Protein AF-A0A431IR81-F1 (afdb_monomer)

Foldseek 3Di:
DVVVVVVVVLVCQQQWDWDWDWDWDDDDPDTDTDTDTDTHHHDPVSVLVVCCVVPVVPRPPDDPDDPPDDPVRVVVVVVVVVVVVVVVVPDDD

Secondary structure (DSSP, 8-sta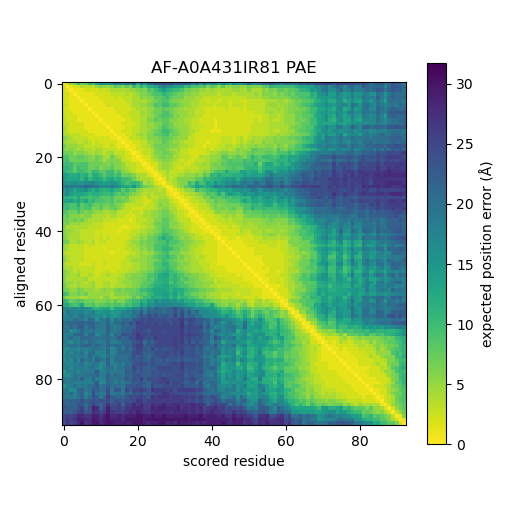te):
-HHHHHHHHHHHHHH-EEEEEEEEEEETTEEEEEEEEEEEPPPHHHHHHHHHHH-HHHH-SS--PPP---HHHHHHHHHHHHHHHHHHHT---

Radius of gyration: 28.78 Å; Cα contacts (8 Å, |Δi|>4): 74; chains: 1; bounding box: 47×33×90 Å

Mean predicted aligned error: 11.79 Å

Sequence (93 aa):
MADARVEKSLYLRACGYECDEVDIRTVGTKIVKTPIRKRYPPDVVACIFWLKNRRPDIWRDKREEAPNLTPEEAAREAQEAVQRARATSAAPS

Structure (mmCIF, N/CA/C/O backbone):
data_AF-A0A431IR81-F1
#
_entry.id   AF-A0A431IR81-F1
#
loop_
_atom_site.group_PDB
_atom_site.id
_atom_site.type_symbol
_atom_site.label_atom_id
_atom_site.label_alt_id
_atom_site.label_comp_id
_atom_site.label_asym_id
_atom_site.label_entity_id
_atom_site.label_seq_id
_atom_site.pdbx_PDB_ins_code
_atom_site.Cartn_x
_atom_site.Cartn_y
_atom_site.Cartn_z
_atom_site.occupancy
_atom_site.B_iso_or_equiv
_atom_site.auth_seq_id
_atom_site.auth_comp_id
_atom_site.auth_asym_id
_atom_site.auth_atom_id
_atom_site.pdbx_PDB_model_num
ATOM 1 N N . MET A 1 1 ? -11.377 -16.091 -2.712 1.00 70.56 1 MET A N 1
ATOM 2 C CA . MET A 1 1 ? -12.066 -15.116 -1.821 1.00 70.56 1 MET A CA 1
ATOM 3 C C . MET A 1 1 ? -11.164 -14.528 -0.728 1.00 70.56 1 MET A C 1
ATOM 5 O O . MET A 1 1 ? -11.524 -13.490 -0.185 1.00 70.56 1 MET A O 1
ATOM 9 N N . ALA A 1 2 ? -10.007 -15.125 -0.412 1.00 83.62 2 ALA A N 1
ATOM 10 C CA . ALA A 1 2 ? -9.042 -14.541 0.524 1.00 83.62 2 ALA A CA 1
ATOM 11 C C . ALA A 1 2 ? -8.288 -13.343 -0.086 1.00 83.62 2 ALA A C 1
ATOM 13 O O . ALA A 1 2 ? -8.239 -12.283 0.533 1.00 83.62 2 ALA A O 1
ATOM 14 N N . ASP A 1 3 ? -7.820 -13.472 -1.330 1.00 89.69 3 ASP A N 1
ATOM 15 C CA . ASP A 1 3 ? -6.995 -12.449 -1.995 1.00 89.69 3 ASP A CA 1
ATOM 16 C C . ASP A 1 3 ? -7.712 -11.102 -2.108 1.00 89.69 3 ASP A C 1
ATOM 18 O O . ASP A 1 3 ? -7.184 -10.080 -1.688 1.00 89.69 3 ASP A O 1
ATOM 22 N N . ALA A 1 4 ? -8.984 -11.103 -2.520 1.00 91.19 4 ALA A N 1
ATOM 23 C CA . ALA A 1 4 ? -9.795 -9.886 -2.605 1.00 91.19 4 ALA A CA 1
ATOM 24 C C . ALA A 1 4 ? -9.937 -9.143 -1.257 1.00 91.19 4 ALA A C 1
ATOM 26 O O . ALA A 1 4 ? -10.033 -7.915 -1.220 1.00 91.19 4 ALA A O 1
ATOM 27 N N . ARG A 1 5 ? -9.947 -9.869 -0.127 1.00 91.62 5 ARG A N 1
ATOM 28 C CA . ARG A 1 5 ? -9.982 -9.247 1.209 1.00 91.62 5 ARG A CA 1
ATOM 29 C C . ARG A 1 5 ? -8.635 -8.626 1.557 1.00 91.62 5 ARG A C 1
ATOM 31 O O . ARG A 1 5 ? -8.608 -7.534 2.119 1.00 91.62 5 ARG A O 1
ATOM 38 N N . VAL A 1 6 ? -7.542 -9.301 1.211 1.00 90.19 6 VAL A N 1
ATOM 39 C CA . VAL A 1 6 ? -6.182 -8.782 1.400 1.00 90.19 6 VAL A CA 1
ATOM 40 C C . VAL A 1 6 ? -5.972 -7.531 0.551 1.00 90.19 6 VAL A C 1
ATOM 42 O O . VAL A 1 6 ? -5.515 -6.520 1.076 1.00 90.19 6 VAL A O 1
ATOM 45 N N . GLU A 1 7 ? -6.391 -7.548 -0.714 1.00 90.31 7 GLU A N 1
ATOM 46 C CA . GLU A 1 7 ? -6.313 -6.394 -1.614 1.00 90.31 7 GLU A CA 1
ATOM 47 C C . GLU A 1 7 ? -7.071 -5.182 -1.069 1.00 90.31 7 GLU A C 1
ATOM 49 O O . GLU A 1 7 ? -6.528 -4.077 -1.040 1.00 90.31 7 GLU A O 1
ATOM 54 N N . LYS A 1 8 ? -8.301 -5.381 -0.577 1.00 92.44 8 LYS A N 1
ATOM 55 C CA . LYS A 1 8 ? -9.092 -4.303 0.030 1.00 92.44 8 LYS A CA 1
ATOM 56 C C . LYS A 1 8 ? -8.401 -3.719 1.263 1.00 92.44 8 LYS A C 1
ATOM 58 O O . LYS A 1 8 ? -8.332 -2.500 1.401 1.00 92.44 8 LYS A O 1
ATOM 63 N N . SER A 1 9 ? -7.887 -4.571 2.148 1.00 91.38 9 SER A N 1
ATOM 64 C CA . SER A 1 9 ? -7.173 -4.133 3.353 1.00 91.38 9 SER A CA 1
ATOM 65 C C . SER A 1 9 ? -5.881 -3.386 3.016 1.00 91.38 9 SER A C 1
ATOM 67 O O . SER A 1 9 ? -5.593 -2.358 3.627 1.00 91.38 9 SER A O 1
ATOM 69 N N . LEU A 1 10 ? -5.128 -3.859 2.018 1.00 92.19 10 LEU A N 1
ATOM 70 C CA . LEU A 1 10 ? -3.908 -3.206 1.545 1.00 92.19 10 LEU A CA 1
ATOM 71 C C . LEU A 1 10 ? -4.213 -1.826 0.951 1.00 92.19 10 LEU A C 1
ATOM 73 O O . LEU A 1 10 ? -3.535 -0.857 1.283 1.00 92.19 10 LEU A O 1
ATO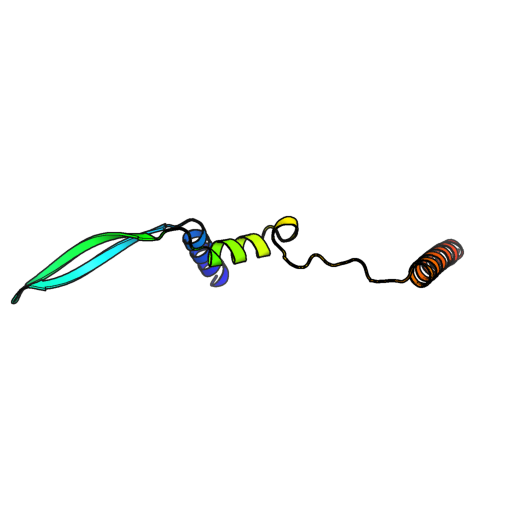M 77 N N . TYR A 1 11 ? -5.266 -1.723 0.138 1.00 91.94 11 TYR A N 1
ATOM 78 C CA . TYR A 1 11 ? -5.731 -0.457 -0.427 1.00 91.94 11 TYR A CA 1
ATOM 79 C C . TYR A 1 11 ? -6.135 0.552 0.658 1.00 91.94 11 TYR A C 1
ATOM 81 O O . TYR A 1 11 ? -5.668 1.690 0.642 1.00 91.94 11 TYR A O 1
ATOM 89 N N . LEU A 1 12 ? -6.946 0.137 1.639 1.00 93.50 12 LEU A N 1
ATOM 90 C CA . LEU A 1 12 ? -7.344 1.001 2.757 1.00 93.50 12 LEU A CA 1
ATOM 91 C C . LEU A 1 12 ? -6.129 1.510 3.537 1.00 93.50 12 LEU A C 1
ATOM 93 O O . LEU A 1 12 ? -6.064 2.682 3.896 1.00 93.50 12 LEU A O 1
ATOM 97 N N . ARG A 1 13 ? -5.139 0.646 3.766 1.00 93.88 13 ARG A N 1
ATOM 98 C CA . ARG A 1 13 ? -3.908 1.015 4.465 1.00 93.88 13 ARG A CA 1
ATOM 99 C C . ARG A 1 13 ? -3.029 1.967 3.643 1.00 93.88 13 ARG A C 1
ATOM 101 O O . ARG A 1 13 ? -2.445 2.882 4.215 1.00 93.88 13 ARG A O 1
ATOM 108 N N . ALA A 1 14 ? -2.983 1.800 2.321 1.00 92.94 14 ALA A N 1
ATOM 109 C CA . ALA A 1 14 ? -2.284 2.712 1.416 1.00 92.94 14 ALA A CA 1
ATOM 110 C C . ALA A 1 14 ? -2.941 4.105 1.369 1.00 92.94 14 ALA A C 1
ATOM 112 O O . ALA A 1 14 ? -2.246 5.112 1.377 1.00 92.94 14 ALA A O 1
ATOM 113 N N . CYS A 1 15 ? -4.273 4.198 1.371 1.00 92.81 15 CYS A N 1
ATOM 114 C CA . CYS A 1 15 ? -4.974 5.490 1.372 1.00 92.81 15 CYS A CA 1
ATOM 115 C C . CYS A 1 15 ? -5.095 6.137 2.761 1.00 92.81 15 CYS A C 1
ATOM 117 O O . CYS A 1 15 ? -5.392 7.327 2.857 1.00 92.81 15 CYS A O 1
ATOM 119 N N . GLY A 1 16 ? -4.885 5.364 3.825 1.00 93.19 16 GLY A N 1
ATOM 120 C CA . GLY A 1 16 ? -5.320 5.729 5.165 1.00 93.19 16 GLY A CA 1
ATOM 121 C C . GLY A 1 16 ? -6.819 5.474 5.342 1.00 93.19 16 GLY A C 1
ATOM 122 O O . GLY A 1 16 ? -7.619 5.578 4.410 1.00 93.19 16 GLY A O 1
ATOM 123 N N . TYR A 1 17 ? -7.209 5.110 6.558 1.00 92.75 17 TYR A N 1
ATOM 124 C CA . TYR A 1 17 ? -8.591 4.770 6.879 1.00 92.75 17 TYR A CA 1
ATOM 125 C C . TYR A 1 17 ? -8.918 5.116 8.327 1.00 92.75 17 TYR A C 1
ATOM 127 O O . TYR A 1 17 ? -8.039 5.361 9.154 1.00 92.75 17 TYR A O 1
ATOM 135 N N . GLU A 1 18 ? -10.206 5.142 8.637 1.00 92.62 18 GLU A N 1
ATOM 136 C CA . GLU A 1 18 ? -10.693 5.299 10.000 1.00 92.62 18 GLU A CA 1
ATOM 137 C C . GLU A 1 18 ? -11.313 3.988 10.460 1.00 92.62 18 GLU A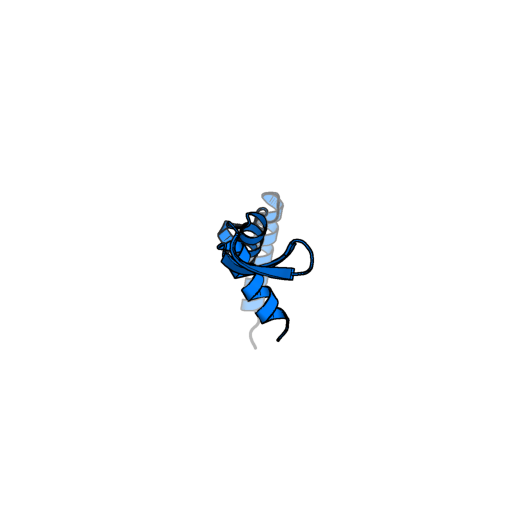 C 1
ATOM 139 O O . GLU A 1 18 ? -12.010 3.318 9.697 1.00 92.62 18 GLU A O 1
ATOM 144 N N . CYS A 1 19 ? -11.023 3.615 11.700 1.00 90.94 19 CYS A N 1
ATOM 145 C CA . CYS A 1 19 ? -11.578 2.434 12.334 1.00 90.94 19 CYS A CA 1
ATOM 146 C C . CYS A 1 19 ? -12.265 2.858 13.623 1.00 90.94 19 CYS A C 1
ATOM 148 O O . CYS A 1 19 ? -11.643 3.502 14.473 1.00 90.94 19 CYS A O 1
ATOM 150 N N . ASP A 1 20 ? -13.529 2.478 13.764 1.00 89.88 20 ASP A N 1
ATOM 151 C CA . ASP A 1 20 ? -14.231 2.608 15.029 1.00 89.88 20 ASP A CA 1
ATOM 152 C C . ASP A 1 20 ? -13.742 1.490 15.956 1.00 89.88 20 ASP A C 1
ATOM 154 O O . ASP A 1 20 ? -13.843 0.301 15.650 1.00 89.88 20 ASP A O 1
ATOM 158 N N . GLU A 1 21 ? -13.145 1.886 17.071 1.00 87.56 21 GLU A N 1
ATOM 159 C CA . GLU A 1 21 ? -12.610 1.019 18.111 1.00 87.56 21 GLU A CA 1
ATOM 160 C C . GLU A 1 21 ? -13.358 1.322 19.415 1.00 87.56 21 GLU A C 1
ATOM 162 O O . GLU A 1 21 ? -13.794 2.448 19.654 1.00 87.56 21 GLU A O 1
ATOM 167 N N . VAL A 1 22 ? -13.550 0.320 20.269 1.00 87.12 22 VAL A N 1
ATOM 168 C CA . VAL A 1 22 ? -14.155 0.527 21.58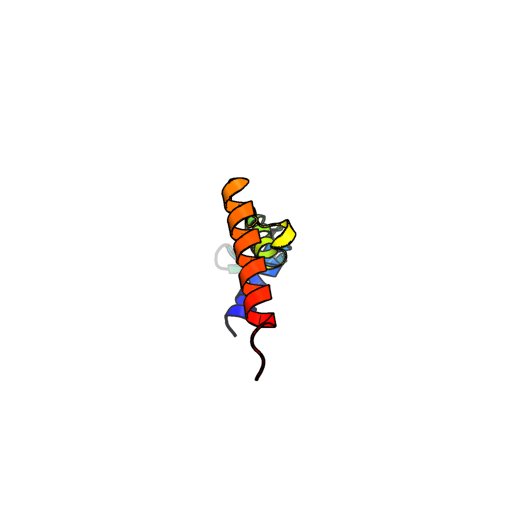9 1.00 87.12 22 VAL A CA 1
ATOM 169 C C . VAL A 1 22 ? -13.074 0.325 22.628 1.00 87.12 22 VAL A C 1
ATOM 171 O O . VAL A 1 22 ? -12.588 -0.787 22.816 1.00 87.12 22 VAL A O 1
ATOM 174 N N . ASP A 1 23 ? -12.729 1.401 23.318 1.00 83.00 23 ASP A N 1
ATOM 175 C CA . ASP A 1 23 ? -11.813 1.344 24.443 1.00 83.00 23 ASP A CA 1
ATOM 176 C C . ASP A 1 23 ? -12.593 0.945 25.699 1.00 83.00 23 ASP A C 1
ATOM 178 O O . ASP A 1 23 ? -13.545 1.620 26.107 1.00 83.00 23 ASP A O 1
ATOM 182 N N . ILE A 1 24 ? -12.232 -0.203 26.268 1.00 85.12 24 ILE A N 1
ATOM 183 C CA . ILE A 1 24 ? -12.898 -0.793 27.428 1.00 85.12 24 ILE A CA 1
ATOM 184 C C . ILE A 1 24 ? -11.996 -0.572 28.636 1.00 85.12 24 ILE A C 1
ATOM 186 O O . ILE A 1 24 ? -10.960 -1.218 28.774 1.00 85.12 24 ILE A O 1
ATOM 190 N N . ARG A 1 25 ? -12.410 0.323 29.536 1.00 84.75 25 ARG A N 1
ATOM 191 C CA . ARG A 1 25 ? -11.683 0.625 30.775 1.00 84.75 25 ARG A CA 1
ATOM 192 C C . ARG A 1 25 ? -12.510 0.222 31.987 1.00 84.75 25 ARG A C 1
ATOM 194 O O . ARG A 1 25 ? -13.722 0.428 32.017 1.00 84.75 25 ARG A O 1
ATOM 201 N N . THR A 1 26 ? -11.851 -0.294 33.017 1.00 82.75 26 THR A N 1
ATOM 202 C CA . THR A 1 26 ? -12.491 -0.585 34.306 1.00 82.75 26 THR A CA 1
ATOM 203 C C . THR A 1 26 ? -12.227 0.572 35.260 1.00 82.75 26 THR A C 1
ATOM 205 O O . THR A 1 26 ? -11.077 0.849 35.592 1.00 82.75 26 THR A O 1
ATOM 208 N N . VAL A 1 27 ? -13.282 1.259 35.698 1.00 81.00 27 VAL A N 1
ATOM 209 C CA . VAL A 1 27 ? -13.193 2.330 36.701 1.00 81.00 27 VAL A CA 1
ATOM 210 C C . VAL A 1 27 ? -13.936 1.854 37.947 1.00 81.00 27 VAL A C 1
ATOM 212 O O . VAL A 1 27 ? -15.168 1.830 37.988 1.00 81.00 27 VAL A O 1
ATOM 215 N N . GLY A 1 28 ? -13.179 1.404 38.952 1.00 85.12 28 GLY A N 1
ATOM 216 C CA . GLY A 1 28 ? -13.728 0.740 40.138 1.00 85.12 28 GLY A CA 1
ATOM 217 C C . GLY A 1 28 ? -14.358 -0.614 39.790 1.00 85.12 28 GLY A C 1
ATOM 218 O O . GLY A 1 28 ? -13.697 -1.476 39.224 1.00 85.12 28 GLY A O 1
ATOM 219 N N . THR A 1 29 ? -15.644 -0.796 40.104 1.00 81.06 29 THR A N 1
ATOM 220 C CA . THR A 1 29 ? -16.446 -1.998 39.783 1.00 81.06 29 THR A CA 1
ATOM 221 C C . THR A 1 29 ? -17.258 -1.883 38.486 1.00 81.06 29 THR A C 1
ATOM 223 O O . THR A 1 29 ? -18.016 -2.795 38.159 1.00 81.06 29 THR A O 1
ATOM 226 N N . LYS A 1 30 ? -17.134 -0.781 37.730 1.00 79.06 30 LYS A N 1
ATOM 227 C CA . LYS A 1 30 ? -17.894 -0.555 36.489 1.00 79.06 30 LYS A CA 1
ATOM 228 C C . LYS A 1 30 ? -16.999 -0.649 35.254 1.00 79.06 30 LYS A C 1
ATOM 230 O O . LYS A 1 30 ? -15.906 -0.084 35.218 1.00 79.06 30 LYS A O 1
ATOM 235 N N . ILE A 1 31 ? -17.506 -1.324 34.223 1.00 83.62 31 ILE A N 1
ATOM 236 C CA . ILE A 1 31 ? -16.904 -1.367 32.887 1.00 83.62 31 ILE A CA 1
ATOM 237 C C . ILE A 1 31 ? -17.420 -0.160 32.100 1.00 83.62 31 ILE A C 1
ATOM 239 O O . ILE A 1 31 ? -18.621 -0.043 31.857 1.00 83.62 31 ILE A O 1
ATOM 243 N N . VAL A 1 32 ? -16.515 0.727 31.696 1.00 86.06 32 VAL A N 1
ATOM 244 C CA . VAL A 1 32 ? -16.806 1.884 30.847 1.00 86.06 32 VAL A CA 1
ATOM 245 C C . VAL A 1 32 ? -16.328 1.569 29.434 1.00 86.06 32 VAL A C 1
ATOM 247 O O . VAL A 1 32 ? -15.164 1.235 29.225 1.00 86.06 32 VAL A O 1
ATOM 250 N N . LYS A 1 33 ? -17.243 1.659 28.466 1.00 88.00 33 LYS A N 1
ATOM 251 C CA . LYS A 1 33 ? -16.951 1.506 27.038 1.00 88.00 33 LYS A CA 1
ATOM 252 C C . LYS A 1 33 ? -16.984 2.882 26.388 1.00 88.00 33 LYS A C 1
ATOM 254 O O . LYS A 1 33 ? -18.044 3.503 26.353 1.00 88.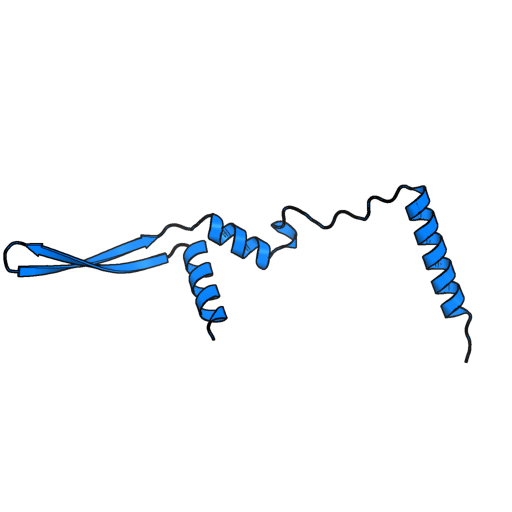00 33 LYS A O 1
ATOM 259 N N . THR A 1 34 ? -15.854 3.334 25.865 1.00 87.38 34 THR A N 1
ATOM 260 C CA . THR A 1 34 ? -15.758 4.607 25.146 1.00 87.38 34 THR A CA 1
ATOM 261 C C . THR A 1 34 ? -15.557 4.314 23.661 1.00 87.38 34 THR A C 1
ATOM 263 O O . THR A 1 34 ? -14.545 3.705 23.310 1.00 87.38 34 THR A O 1
ATOM 266 N N . PRO A 1 35 ? -16.491 4.703 22.772 1.00 87.69 35 PRO A N 1
ATOM 267 C CA . PRO A 1 35 ? -16.267 4.598 21.337 1.00 87.69 35 PRO A CA 1
ATOM 268 C C . PRO A 1 35 ? -15.202 5.615 20.919 1.00 87.69 35 PRO A C 1
ATOM 270 O O . PRO A 1 35 ? -15.295 6.801 21.237 1.00 87.69 35 PRO A O 1
ATOM 273 N N . ILE A 1 36 ? -14.180 5.147 20.214 1.00 90.06 36 ILE A N 1
ATOM 274 C CA . ILE A 1 36 ? -13.078 5.952 19.698 1.00 90.06 36 ILE A CA 1
ATOM 275 C C . ILE A 1 36 ? -13.015 5.748 18.191 1.00 90.06 36 ILE A C 1
ATOM 277 O O . ILE A 1 36 ? -12.961 4.622 17.707 1.00 90.06 36 ILE A O 1
ATOM 281 N N . ARG A 1 37 ? -12.959 6.846 17.439 1.00 91.06 37 ARG A N 1
ATOM 282 C CA . ARG A 1 37 ? -12.691 6.800 16.002 1.00 91.06 37 ARG A CA 1
ATOM 283 C C . ARG A 1 37 ? -11.207 7.022 15.766 1.00 91.06 37 ARG A C 1
ATOM 285 O O . ARG A 1 37 ? -10.707 8.141 15.889 1.00 91.06 37 ARG A O 1
ATOM 292 N N . LYS A 1 38 ? -10.484 5.945 15.474 1.00 92.25 38 LYS A N 1
ATOM 293 C CA . LYS A 1 38 ? -9.036 5.983 15.287 1.00 92.25 38 LYS A CA 1
ATOM 294 C C . LYS A 1 38 ? -8.711 6.209 13.821 1.00 92.25 38 LYS A C 1
ATOM 296 O O . LYS A 1 38 ? -9.104 5.429 12.955 1.00 92.25 38 LYS A O 1
ATOM 301 N N . ARG A 1 39 ? -7.985 7.290 13.547 1.00 92.25 39 ARG A N 1
ATOM 302 C CA . ARG A 1 39 ? -7.511 7.631 12.207 1.00 92.25 39 ARG A CA 1
ATOM 303 C C . ARG A 1 39 ? -6.131 7.031 11.977 1.00 92.25 39 ARG A C 1
ATOM 305 O O . ARG A 1 39 ? -5.187 7.347 12.698 1.00 92.25 39 ARG A O 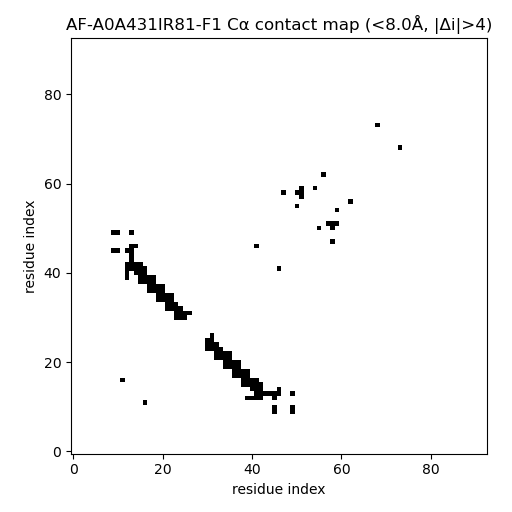1
ATOM 312 N N . TYR A 1 40 ? -6.021 6.201 10.950 1.00 91.19 40 TYR A N 1
ATOM 313 C CA . TYR A 1 40 ? -4.766 5.635 10.479 1.00 91.19 40 TYR A CA 1
ATOM 314 C C . TYR A 1 40 ? -4.305 6.431 9.255 1.00 91.19 40 TYR A C 1
ATOM 316 O O . TYR A 1 40 ? -5.027 6.457 8.252 1.00 91.19 40 TYR A O 1
ATOM 324 N N . PRO A 1 41 ? -3.148 7.116 9.317 1.00 93.44 41 PRO A N 1
ATOM 325 C CA . PRO A 1 41 ? -2.611 7.803 8.152 1.00 93.44 41 PRO A CA 1
ATOM 326 C C . PRO A 1 41 ? -2.207 6.795 7.058 1.00 93.44 41 PRO A C 1
ATOM 328 O O . PRO A 1 41 ? -2.040 5.608 7.353 1.00 93.44 41 PRO A O 1
ATOM 331 N N . PRO A 1 42 ? -2.033 7.262 5.810 1.00 94.31 42 PRO A N 1
ATOM 332 C CA . PRO A 1 42 ? -1.456 6.470 4.727 1.00 94.31 42 PRO A CA 1
ATOM 333 C C . PRO A 1 42 ? -0.150 5.778 5.138 1.00 94.31 42 PRO A C 1
ATOM 335 O O . PRO A 1 42 ? 0.768 6.420 5.654 1.00 94.31 42 PRO A O 1
ATOM 338 N N . ASP A 1 43 ? -0.051 4.476 4.884 1.00 95.19 43 ASP A N 1
ATOM 339 C CA . ASP A 1 43 ? 1.162 3.691 5.112 1.00 95.19 43 ASP A CA 1
ATOM 340 C C . ASP A 1 43 ? 2.046 3.709 3.856 1.00 95.19 43 ASP A C 1
ATOM 342 O O . ASP A 1 43 ? 1.659 3.225 2.790 1.00 95.19 43 ASP A O 1
ATOM 346 N N . VAL A 1 44 ? 3.251 4.272 3.981 1.00 91.19 44 VAL A N 1
ATOM 347 C CA . VAL A 1 44 ? 4.179 4.465 2.853 1.00 91.19 44 VAL A CA 1
ATOM 348 C C . VAL A 1 44 ? 4.596 3.131 2.225 1.00 91.19 44 VAL A C 1
ATOM 350 O O . VAL A 1 44 ? 4.727 3.042 1.005 1.00 91.19 44 VAL A O 1
ATOM 353 N N . VAL A 1 45 ? 4.752 2.070 3.022 1.00 93.44 45 VAL A N 1
ATOM 354 C CA . VAL A 1 45 ? 5.129 0.740 2.522 1.00 93.44 45 VAL A CA 1
ATOM 355 C C . VAL A 1 45 ? 3.973 0.127 1.735 1.00 93.44 45 VAL A C 1
ATOM 357 O O . VAL A 1 45 ? 4.188 -0.395 0.639 1.00 93.44 45 VAL A O 1
ATOM 360 N N . ALA A 1 46 ? 2.739 0.251 2.233 1.00 92.00 46 ALA A N 1
ATOM 361 C CA . ALA A 1 46 ? 1.544 -0.178 1.507 1.00 92.00 46 ALA A CA 1
ATO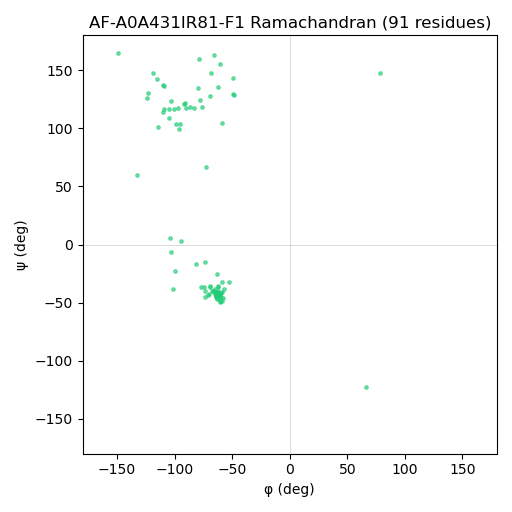M 362 C C . ALA A 1 46 ? 1.392 0.564 0.168 1.00 92.00 46 ALA A C 1
ATOM 364 O O . ALA A 1 46 ? 1.105 -0.072 -0.848 1.00 92.00 46 ALA A O 1
ATOM 365 N N . CYS A 1 47 ? 1.656 1.877 0.136 1.00 92.00 47 CYS A N 1
ATOM 366 C CA . CYS A 1 47 ? 1.684 2.662 -1.101 1.00 92.00 47 CYS A CA 1
ATOM 367 C C . CYS A 1 47 ? 2.714 2.124 -2.101 1.00 92.00 47 CYS A C 1
ATOM 369 O O . CYS A 1 47 ? 2.376 1.902 -3.264 1.00 92.00 47 CYS A O 1
ATOM 371 N N . ILE A 1 48 ? 3.950 1.873 -1.655 1.00 91.94 48 ILE A N 1
ATOM 372 C CA . ILE A 1 48 ? 5.029 1.360 -2.512 1.00 91.94 48 ILE A CA 1
ATOM 373 C C . ILE A 1 48 ? 4.650 0.003 -3.109 1.00 91.94 48 ILE A C 1
ATOM 375 O O . ILE A 1 48 ? 4.751 -0.177 -4.322 1.00 91.94 48 ILE A O 1
ATOM 379 N N . PHE A 1 49 ? 4.183 -0.944 -2.291 1.00 90.19 49 PHE A N 1
ATOM 380 C CA . PHE A 1 49 ? 3.764 -2.262 -2.780 1.00 90.19 49 PHE A CA 1
ATOM 381 C C . PHE A 1 49 ? 2.600 -2.167 -3.767 1.00 90.19 49 PHE A C 1
ATOM 383 O O . PHE A 1 49 ? 2.629 -2.798 -4.825 1.00 90.19 49 PHE A O 1
ATOM 390 N N . TRP A 1 50 ? 1.590 -1.354 -3.453 1.00 91.75 50 TRP A N 1
ATOM 391 C CA . TRP A 1 50 ? 0.428 -1.174 -4.317 1.00 91.75 50 TRP A CA 1
ATOM 392 C C . TRP A 1 50 ? 0.812 -0.603 -5.687 1.00 91.75 50 TRP A C 1
ATOM 394 O O . TRP A 1 50 ? 0.375 -1.104 -6.726 1.00 91.75 50 TRP A O 1
ATOM 404 N N . LEU A 1 51 ? 1.664 0.424 -5.697 1.00 91.75 51 LEU A N 1
ATOM 405 C CA . LEU A 1 51 ? 2.071 1.116 -6.915 1.00 91.75 51 LEU A CA 1
ATOM 406 C C . LEU A 1 51 ? 3.059 0.295 -7.744 1.00 91.75 51 LEU A C 1
ATOM 408 O O . LEU A 1 51 ? 2.916 0.258 -8.962 1.00 91.75 51 LEU A O 1
ATOM 412 N N . LYS A 1 52 ? 3.976 -0.452 -7.118 1.00 89.81 52 LYS A N 1
ATOM 413 C CA . LYS A 1 52 ? 4.858 -1.391 -7.831 1.00 89.81 52 LYS A CA 1
ATOM 414 C C . LYS A 1 52 ? 4.084 -2.508 -8.533 1.00 89.81 52 LYS A C 1
ATOM 416 O O . LYS A 1 52 ? 4.449 -2.879 -9.644 1.00 89.81 52 LYS A O 1
ATOM 421 N N . ASN A 1 53 ? 3.003 -3.003 -7.928 1.00 87.81 53 ASN A N 1
ATOM 422 C CA . ASN A 1 53 ? 2.194 -4.071 -8.519 1.00 87.81 53 ASN A CA 1
ATOM 423 C C . ASN A 1 53 ? 1.264 -3.572 -9.635 1.00 87.81 53 ASN A C 1
ATOM 425 O O . ASN A 1 53 ? 1.045 -4.288 -10.608 1.00 87.81 53 ASN A O 1
ATOM 429 N N . ARG A 1 54 ? 0.699 -2.361 -9.510 1.00 89.56 54 ARG A N 1
ATOM 430 C CA . ARG A 1 54 ? -0.289 -1.830 -10.473 1.00 89.56 54 ARG A CA 1
ATOM 431 C C . ARG A 1 54 ? 0.263 -0.851 -11.509 1.00 89.56 54 ARG A C 1
ATOM 433 O O . ARG A 1 54 ? -0.376 -0.664 -12.538 1.00 89.56 54 ARG A O 1
ATOM 440 N N . ARG A 1 55 ? 1.395 -0.202 -11.237 1.00 88.31 55 ARG A N 1
ATOM 441 C CA . ARG A 1 55 ? 2.099 0.719 -12.148 1.00 88.31 55 ARG A CA 1
ATOM 442 C C . ARG A 1 55 ? 3.601 0.408 -12.190 1.00 88.31 55 ARG A C 1
ATOM 444 O O . ARG A 1 55 ? 4.421 1.258 -11.820 1.00 88.31 55 ARG A O 1
ATOM 451 N N . PRO A 1 56 ? 3.981 -0.821 -12.591 1.00 88.88 56 PRO A N 1
ATOM 452 C CA . PRO A 1 56 ? 5.384 -1.232 -12.638 1.00 88.88 56 PRO A CA 1
ATOM 453 C C . PRO A 1 56 ? 6.205 -0.414 -13.644 1.00 88.88 56 PRO A C 1
ATOM 455 O O . PRO A 1 56 ? 7.405 -0.252 -13.471 1.00 88.88 56 PRO A O 1
ATOM 458 N N . ASP A 1 57 ? 5.571 0.143 -14.670 1.00 86.31 57 ASP A N 1
ATOM 459 C CA . ASP A 1 57 ? 6.173 1.047 -15.648 1.00 86.31 57 ASP A CA 1
ATOM 460 C C . ASP A 1 57 ? 6.811 2.287 -14.998 1.00 86.31 57 ASP A C 1
ATOM 462 O O . ASP A 1 57 ? 7.891 2.723 -15.405 1.00 86.31 57 ASP A O 1
ATOM 466 N N . ILE A 1 58 ? 6.178 2.832 -13.956 1.00 87.44 58 ILE A N 1
ATOM 467 C CA . ILE A 1 58 ? 6.622 4.059 -13.278 1.00 87.44 58 ILE A CA 1
ATOM 468 C C . ILE A 1 58 ? 7.347 3.753 -11.962 1.00 87.44 58 ILE A C 1
ATOM 470 O O . ILE A 1 58 ? 8.311 4.435 -11.632 1.00 87.44 58 ILE A O 1
ATOM 474 N N . TRP A 1 59 ? 6.892 2.750 -11.204 1.00 87.25 59 TRP A N 1
ATOM 475 C CA . TRP A 1 59 ? 7.307 2.544 -9.807 1.00 87.25 59 TRP A CA 1
ATOM 476 C C . TRP A 1 59 ? 8.317 1.415 -9.591 1.00 87.25 59 TRP A C 1
ATOM 478 O O . TRP A 1 59 ? 8.782 1.218 -8.466 1.00 87.25 59 TRP A O 1
ATOM 488 N N . ARG A 1 60 ? 8.638 0.629 -10.621 1.00 84.88 60 ARG A N 1
ATOM 489 C CA . ARG A 1 60 ? 9.609 -0.463 -10.493 1.00 84.88 60 ARG A CA 1
ATOM 490 C C . ARG A 1 60 ? 11.029 0.099 -10.515 1.00 84.88 60 ARG A C 1
ATOM 492 O O . ARG A 1 60 ? 11.417 0.745 -11.481 1.00 84.88 60 ARG A O 1
ATOM 499 N N . ASP A 1 61 ? 11.802 -0.207 -9.472 1.00 77.06 61 ASP A N 1
ATOM 500 C CA . ASP A 1 61 ? 13.177 0.301 -9.324 1.00 77.06 61 ASP A CA 1
ATOM 501 C C . ASP A 1 61 ? 14.109 -0.218 -10.428 1.00 77.06 61 ASP A C 1
ATOM 503 O O . ASP A 1 61 ? 14.884 0.539 -11.001 1.00 77.06 61 ASP A O 1
ATOM 507 N N . LYS A 1 62 ? 14.012 -1.513 -10.757 1.00 72.56 62 LYS A N 1
ATOM 508 C CA . LYS A 1 62 ? 14.696 -2.111 -11.906 1.00 72.56 62 LYS A CA 1
ATOM 509 C C . LYS A 1 62 ? 13.725 -2.226 -13.066 1.00 72.56 62 LYS A C 1
ATOM 511 O O . LYS A 1 62 ? 12.874 -3.118 -13.081 1.00 72.56 62 LYS A O 1
ATOM 516 N N . ARG A 1 63 ? 13.863 -1.335 -14.043 1.00 69.38 63 ARG A N 1
ATOM 517 C CA . ARG A 1 63 ? 13.389 -1.627 -15.397 1.00 69.38 63 ARG A CA 1
ATOM 518 C C . ARG A 1 63 ? 14.282 -2.730 -15.964 1.00 69.38 63 ARG A C 1
ATOM 520 O O . ARG A 1 63 ? 15.443 -2.826 -15.574 1.00 69.38 63 ARG A O 1
ATOM 527 N N . GLU A 1 64 ? 13.730 -3.593 -16.809 1.00 70.19 64 GLU A N 1
ATOM 528 C CA . GLU A 1 64 ? 14.560 -4.511 -17.588 1.00 70.19 64 GLU A CA 1
ATOM 529 C C . GLU A 1 64 ? 15.502 -3.642 -18.423 1.00 70.19 64 GLU A C 1
ATOM 531 O O . GLU A 1 64 ? 15.074 -2.944 -19.342 1.00 70.19 64 GLU A O 1
ATOM 536 N N . GLU A 1 65 ? 16.767 -3.577 -18.012 1.00 68.12 65 GLU A N 1
ATOM 537 C CA . GLU A 1 65 ? 17.816 -3.008 -18.840 1.00 68.12 65 GLU A CA 1
ATOM 538 C C . GLU A 1 65 ? 17.899 -3.886 -20.086 1.00 68.12 65 GLU A C 1
ATOM 540 O O . GLU A 1 65 ? 17.835 -5.117 -19.991 1.00 68.12 65 GLU A O 1
ATOM 545 N N . ALA A 1 66 ? 17.999 -3.249 -21.255 1.00 69.94 66 ALA A N 1
ATOM 546 C CA . ALA A 1 66 ? 18.309 -3.977 -22.473 1.00 69.94 66 ALA A CA 1
ATOM 547 C C . ALA A 1 66 ? 19.537 -4.866 -22.206 1.00 69.94 66 ALA A C 1
ATOM 549 O O . ALA A 1 66 ? 20.421 -4.447 -21.447 1.00 69.94 66 ALA A O 1
ATOM 550 N N . PRO A 1 67 ? 19.593 -6.083 -22.778 1.00 74.81 67 PRO A N 1
ATOM 551 C CA . PRO A 1 67 ? 20.759 -6.937 -22.622 1.00 74.81 67 PRO A CA 1
ATOM 552 C C . PRO A 1 67 ? 22.008 -6.111 -22.923 1.00 74.81 67 PRO A C 1
ATOM 554 O O . PRO A 1 67 ? 22.060 -5.404 -23.931 1.00 74.81 67 PRO A O 1
ATOM 557 N N . ASN A 1 68 ? 22.972 -6.143 -22.000 1.00 74.75 68 ASN A N 1
ATOM 558 C CA . ASN A 1 68 ? 24.221 -5.397 -22.102 1.00 74.75 68 ASN A CA 1
ATOM 559 C C . ASN A 1 68 ? 25.118 -6.056 -23.160 1.00 74.75 68 ASN A C 1
ATOM 561 O O . ASN A 1 68 ? 26.123 -6.684 -22.840 1.00 74.75 68 ASN A O 1
ATOM 565 N N . LEU A 1 69 ? 24.673 -5.992 -24.412 1.00 79.19 69 LEU A N 1
ATOM 566 C CA . LEU A 1 69 ? 25.383 -6.467 -25.582 1.00 79.19 69 LEU A CA 1
ATOM 567 C C . LEU A 1 69 ? 26.417 -5.417 -25.955 1.00 79.19 69 LEU A C 1
ATOM 569 O O . LEU A 1 69 ? 26.120 -4.220 -26.043 1.00 79.19 69 LEU A O 1
ATOM 573 N N . THR A 1 70 ? 27.629 -5.871 -26.241 1.00 84.62 70 THR A N 1
ATOM 574 C CA . THR A 1 70 ? 28.573 -5.031 -26.974 1.00 84.62 70 THR A CA 1
ATOM 575 C C . THR A 1 70 ? 27.992 -4.686 -28.355 1.00 84.62 70 THR A C 1
ATOM 577 O O . THR A 1 70 ? 27.172 -5.442 -28.891 1.00 84.62 70 THR A O 1
ATOM 580 N N . PRO A 1 71 ? 28.410 -3.569 -28.983 1.00 83.50 71 PRO A N 1
ATOM 581 C CA . PRO A 1 71 ? 27.950 -3.215 -30.327 1.00 83.50 71 PRO A CA 1
ATOM 582 C C . PRO A 1 71 ? 28.131 -4.346 -31.353 1.00 83.50 71 PRO A C 1
ATOM 584 O O . PRO A 1 71 ? 27.311 -4.497 -32.256 1.00 83.50 71 PRO A O 1
ATOM 587 N N . GLU A 1 72 ? 29.174 -5.166 -31.191 1.00 87.06 72 GLU A N 1
ATOM 588 C CA . GLU A 1 72 ? 29.456 -6.321 -32.049 1.00 87.06 72 GLU A CA 1
ATOM 589 C C . GLU A 1 72 ? 28.466 -7.473 -31.835 1.00 87.06 72 GLU A C 1
ATOM 591 O O . GLU A 1 72 ? 27.965 -8.046 -32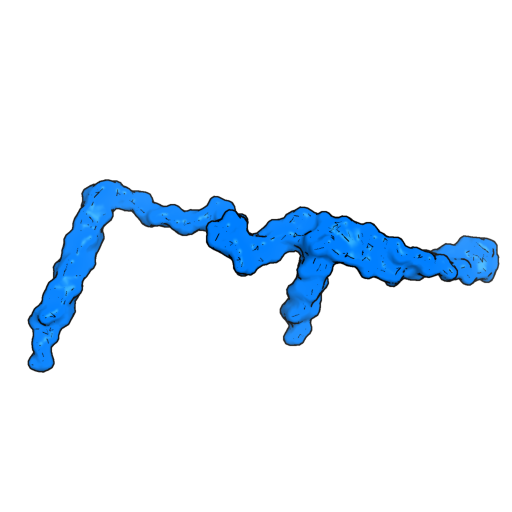.804 1.00 87.06 72 GLU A O 1
ATOM 596 N N . GLU A 1 73 ? 28.135 -7.801 -30.584 1.00 89.00 73 GLU A N 1
ATOM 597 C CA . GLU A 1 73 ? 27.167 -8.859 -30.275 1.00 89.00 73 GLU A CA 1
ATOM 598 C C . GLU A 1 73 ? 25.752 -8.471 -30.713 1.00 89.00 73 GLU A C 1
ATOM 600 O O . GLU A 1 73 ? 25.053 -9.293 -31.305 1.00 89.00 73 GLU A O 1
ATOM 605 N N . ALA A 1 74 ? 25.366 -7.206 -30.510 1.00 85.81 74 ALA A N 1
ATOM 606 C CA . ALA A 1 74 ? 24.094 -6.672 -30.990 1.00 85.81 74 ALA A CA 1
ATOM 607 C C . ALA A 1 74 ? 24.008 -6.710 -32.527 1.00 85.81 74 ALA A C 1
ATOM 609 O O . ALA A 1 74 ? 22.969 -7.065 -33.089 1.00 85.81 74 ALA A O 1
ATOM 610 N N . ALA A 1 75 ? 25.108 -6.394 -33.223 1.00 88.19 75 ALA A N 1
ATOM 611 C CA . ALA A 1 75 ? 25.177 -6.484 -34.679 1.00 88.19 75 ALA A CA 1
ATOM 612 C C . ALA A 1 75 ? 25.047 -7.932 -35.175 1.00 88.19 75 ALA A C 1
ATOM 614 O O . ALA A 1 75 ? 24.327 -8.177 -36.145 1.00 88.19 75 ALA A O 1
ATOM 615 N N . ARG A 1 76 ? 25.690 -8.896 -34.503 1.00 90.06 76 ARG A N 1
ATOM 616 C CA . ARG A 1 76 ? 25.578 -10.324 -34.838 1.00 90.06 76 ARG A CA 1
ATOM 617 C C . ARG A 1 76 ? 24.150 -10.830 -34.652 1.00 90.06 76 ARG A C 1
ATOM 619 O O . ARG A 1 76 ? 23.610 -11.463 -35.554 1.00 90.06 76 ARG A O 1
ATOM 626 N N . GLU A 1 77 ? 23.516 -10.510 -33.528 1.00 88.50 77 GLU A N 1
ATOM 627 C CA . GLU A 1 77 ? 22.146 -10.941 -33.237 1.00 88.50 77 GLU A CA 1
ATOM 628 C C . GLU A 1 77 ? 21.136 -10.339 -34.230 1.00 88.50 77 GLU A C 1
ATOM 630 O O . GLU A 1 77 ? 20.269 -11.044 -34.754 1.00 88.50 77 GLU A O 1
ATOM 635 N N . ALA A 1 78 ? 21.307 -9.062 -34.589 1.00 87.19 78 ALA A N 1
ATOM 636 C CA . ALA A 1 78 ? 20.507 -8.414 -35.625 1.00 87.19 78 ALA A CA 1
ATOM 637 C C . ALA A 1 78 ? 20.702 -9.069 -37.005 1.00 87.19 78 ALA A C 1
ATOM 639 O O . ALA A 1 78 ? 19.729 -9.291 -37.730 1.00 87.19 78 ALA A O 1
ATOM 640 N N . GLN A 1 79 ? 21.940 -9.419 -37.371 1.00 91.06 79 GLN A N 1
ATOM 641 C CA . GLN A 1 79 ? 22.229 -10.137 -38.615 1.00 91.06 79 GLN A CA 1
ATOM 642 C C . GLN A 1 79 ? 21.584 -11.528 -38.621 1.00 91.06 79 GLN A C 1
ATOM 644 O O . GLN A 1 79 ? 20.934 -11.890 -39.601 1.00 91.06 79 GLN A O 1
ATOM 649 N N . GLU A 1 80 ? 21.697 -12.288 -37.532 1.00 91.81 80 GLU A N 1
ATOM 650 C CA . GLU A 1 80 ? 21.070 -13.606 -37.395 1.00 91.81 80 GLU A CA 1
ATOM 651 C C . GLU A 1 80 ? 19.541 -13.531 -37.489 1.00 91.81 80 GLU A C 1
ATOM 653 O O . GLU A 1 80 ? 18.928 -14.345 -38.184 1.00 91.81 80 GLU A O 1
ATOM 658 N N . ALA A 1 81 ? 18.916 -12.529 -36.864 1.00 88.31 81 ALA A N 1
ATOM 659 C CA . ALA A 1 81 ? 17.477 -12.297 -36.966 1.00 88.31 81 ALA A CA 1
ATOM 660 C C . ALA A 1 81 ? 17.040 -12.022 -38.417 1.00 88.31 81 ALA A C 1
ATOM 662 O O . ALA A 1 81 ? 16.055 -12.596 -38.890 1.00 88.31 81 ALA A O 1
ATOM 663 N N . VAL A 1 82 ? 17.808 -11.214 -39.160 1.00 90.56 82 VAL A N 1
ATOM 664 C CA . VAL A 1 82 ? 17.560 -10.947 -40.588 1.00 90.56 82 VAL A CA 1
ATOM 665 C C . VAL A 1 82 ? 17.718 -12.215 -41.431 1.00 90.56 82 VAL A C 1
ATOM 667 O O . VAL A 1 82 ? 16.889 -12.469 -42.307 1.00 90.56 82 VAL A O 1
ATOM 670 N N . GLN A 1 83 ? 18.739 -13.038 -41.170 1.00 89.75 83 GLN A N 1
ATOM 671 C CA . GLN A 1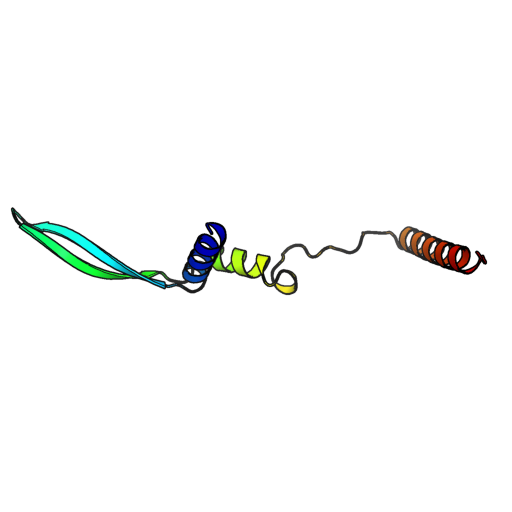 83 ? 18.939 -14.298 -41.895 1.00 89.75 83 GLN A CA 1
ATOM 672 C C . GLN A 1 83 ? 17.819 -15.307 -41.612 1.00 89.75 83 GLN A C 1
ATOM 674 O O . GLN A 1 83 ? 17.324 -15.941 -42.542 1.00 89.75 83 GLN A O 1
ATOM 679 N N . ARG A 1 84 ? 17.345 -15.411 -40.361 1.00 88.56 84 ARG A N 1
ATOM 680 C CA . ARG A 1 84 ? 16.194 -16.260 -39.997 1.00 88.56 84 ARG A CA 1
ATOM 681 C C . ARG A 1 84 ? 14.907 -15.805 -40.681 1.00 88.56 84 ARG A C 1
ATOM 683 O O . ARG A 1 84 ? 14.172 -16.638 -41.213 1.00 88.56 84 ARG A O 1
ATOM 690 N N . ALA A 1 85 ? 14.648 -14.499 -40.714 1.00 86.94 85 ALA A N 1
ATOM 691 C CA . ALA A 1 85 ? 13.488 -13.944 -41.407 1.00 86.94 85 ALA A CA 1
ATOM 692 C C . ALA A 1 85 ? 13.542 -14.229 -42.919 1.00 86.94 85 ALA A C 1
ATOM 694 O O . ALA A 1 85 ? 12.546 -14.647 -43.507 1.00 86.94 85 ALA A O 1
ATOM 695 N N . ARG A 1 86 ? 14.722 -14.091 -43.539 1.00 86.69 86 ARG A N 1
ATOM 696 C CA . ARG A 1 86 ? 14.939 -14.431 -44.955 1.00 86.69 86 ARG A CA 1
ATOM 697 C C . ARG A 1 86 ? 14.778 -15.923 -45.237 1.00 86.69 86 ARG A C 1
ATOM 699 O O . ARG A 1 86 ? 14.135 -16.268 -46.218 1.00 86.69 86 ARG A O 1
ATOM 706 N N . ALA A 1 87 ? 15.300 -16.796 -44.375 1.00 83.00 87 ALA A N 1
ATOM 707 C CA . ALA A 1 87 ? 15.157 -18.246 -44.515 1.00 83.00 87 ALA A CA 1
ATOM 708 C C . ALA A 1 87 ? 13.694 -18.701 -44.372 1.00 83.00 87 ALA A C 1
ATOM 710 O O . ALA A 1 87 ? 13.238 -19.553 -45.126 1.00 83.00 87 ALA A O 1
ATOM 711 N N . THR A 1 88 ? 12.936 -18.078 -43.465 1.00 76.25 88 THR A N 1
ATOM 712 C CA . THR A 1 88 ? 11.497 -18.350 -43.285 1.00 76.25 88 THR A CA 1
ATOM 713 C C . THR A 1 88 ? 10.679 -17.845 -44.477 1.00 76.25 88 THR A C 1
ATOM 715 O O . THR A 1 88 ? 9.729 -18.490 -44.899 1.00 76.25 88 THR A O 1
ATOM 718 N N . SER A 1 89 ? 11.083 -16.717 -45.070 1.00 68.31 89 SER A N 1
ATOM 719 C CA . SER A 1 89 ? 10.491 -16.170 -46.297 1.00 68.31 89 SER A CA 1
ATOM 720 C C . SER A 1 89 ? 10.864 -16.951 -47.568 1.00 68.31 89 SER A C 1
ATOM 722 O O . SER A 1 89 ? 10.244 -16.724 -48.605 1.00 68.31 89 SER A O 1
ATOM 724 N N . ALA A 1 90 ? 11.876 -17.820 -47.519 1.00 62.12 90 ALA A N 1
ATOM 725 C CA . ALA A 1 90 ? 12.396 -18.562 -48.668 1.00 62.12 90 ALA A CA 1
ATOM 726 C C . ALA A 1 90 ? 11.970 -20.041 -48.694 1.00 62.12 90 ALA A C 1
ATOM 728 O O . ALA A 1 90 ? 12.427 -20.779 -49.565 1.00 62.12 90 ALA A O 1
ATOM 729 N N . ALA A 1 91 ? 11.100 -20.475 -47.776 1.00 51.16 91 ALA A N 1
ATOM 730 C CA . ALA A 1 91 ? 10.462 -21.786 -47.824 1.00 51.16 91 ALA A CA 1
ATOM 731 C C . ALA A 1 91 ? 9.068 -21.672 -48.479 1.00 51.16 91 ALA A C 1
ATOM 733 O O . ALA A 1 91 ? 8.120 -21.253 -47.811 1.00 51.16 91 ALA A O 1
ATOM 734 N N . PRO A 1 92 ? 8.912 -21.997 -49.777 1.00 58.41 92 PRO A N 1
ATOM 735 C CA . PRO A 1 92 ? 7.605 -22.257 -50.369 1.00 58.41 92 PRO A CA 1
ATOM 736 C C . PRO A 1 92 ? 7.119 -23.681 -50.026 1.00 58.41 92 PRO A C 1
ATOM 738 O O . PRO A 1 92 ? 7.922 -24.534 -49.648 1.00 58.41 92 PRO A O 1
ATOM 741 N N . SER A 1 93 ? 5.797 -23.875 -50.137 1.00 45.00 93 SER A N 1
ATOM 742 C CA . SER A 1 93 ? 5.020 -25.110 -49.907 1.00 45.00 93 SER A CA 1
ATOM 743 C C . SER A 1 93 ? 5.594 -26.396 -50.493 1.00 45.00 93 SER A C 1
ATOM 745 O O . SER A 1 93 ? 6.181 -26.339 -51.595 1.00 45.00 93 SER A O 1
#

Solvent-accessible surface area (backbone atoms only — not comparable to full-atom values): 5622 Å² total; per-residue (Å²): 122,65,63,66,52,52,51,52,52,42,49,39,40,28,68,28,45,75,45,85,44,73,51,77,46,74,61,86,95,43,82,45,75,45,84,40,79,46,77,43,71,54,34,68,67,43,39,51,55,53,38,34,74,76,37,43,92,79,55,40,89,74,66,88,69,74,79,91,57,52,75,66,56,48,50,50,53,54,49,51,53,53,50,52,53,50,54,63,73,66,62,77,135

Nearest PDB structures (foldseek):
  8ieq-assembly1_A  TM=3.791E-01  e=6.825E-01  Homo sapiens
  8ied-assembly1_A  TM=3.927E-01  e=7.771E-01  Homo sapiens
  1j2v-assembly1_A  TM=2.610E-01  e=8.848E-01  Pyrococcus horikoshii OT3
  7y4l-assembly1_b7  TM=3.184E-01  e=1.587E+00  Porphyridium purpureum
  7ezx-assembly1_OO  TM=3.515E-01  e=4.483E+00  Porphyridium purpureum

pLDDT: mean 85.37, std 9.35, range [45.0, 95.19]